Protein AF-A0A2E4HMW6-F1 (afdb_monomer)

Secondary structure (DSSP, 8-state):
-HHHHHHHHHHHHHHHHHHHHHHHHHHHHS--TTEEEEEEETTEEESSEEEEETTPEEEEEE-SSS-B--EESSGGGGGG--S-S-B-TT-EEEE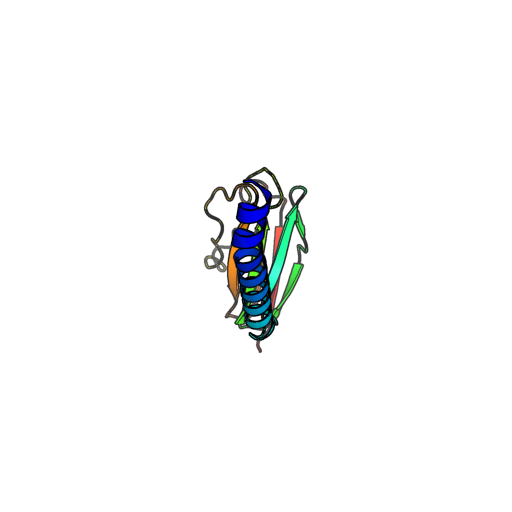E--S-EEEEEE-SSSTT-EEEEEEE--

Solvent-accessible surface area (backbone atoms only — not comparable to full-atom values): 6700 Å² total; per-residue (Å²): 116,66,71,62,51,52,59,61,48,49,57,54,52,52,51,50,52,52,50,50,50,50,49,50,51,54,57,69,70,45,84,66,84,48,60,46,74,27,40,31,47,90,84,34,49,44,65,31,63,52,80,47,44,44,63,31,28,42,34,40,38,28,71,32,77,62,54,49,40,49,32,45,76,49,78,94,42,68,86,42,75,57,42,63,92,63,34,39,56,75,37,69,42,67,49,69,43,74,61,61,46,79,47,49,28,24,15,86,88,46,73,84,26,51,34,39,40,39,28,38,73,116

pLDDT: mean 77.73, std 16.5, range [49.03, 97.12]

Radius of gyration: 19.95 Å; Cα contacts (8 Å, |Δi|>4): 221; chains: 1; bounding box: 28×66×29 Å

Sequence (122 aa):
MIKKIFAKYKKYIIFSSILIIFIILLITGLSVNNTKIIIINNYNFEPNEIEITEGVRVVWVNLDIEPHNANPENDNQEKISLIPRNAGPLQTFSYKFTEKGEYRYYCTIHPYMKGKITVYSK

Foldseek 3Di:
DVVVVCVVCVVVVVVVVVVVVVVVVVVVPPPPVQEAEWECDPNETVVQEDEEEAFHKYKYFYQDQWFWFWQFPDPVQRVRRWDPLGQGHGDMTMDHHHDADKTKTATPVRRVHIHIYGYHYD

Structure (mmCIF, N/CA/C/O backbone):
data_AF-A0A2E4HMW6-F1
#
_entry.id   AF-A0A2E4HMW6-F1
#
loop_
_atom_site.group_PDB
_atom_site.id
_atom_site.type_symbol
_atom_site.label_atom_id
_atom_site.label_alt_id
_atom_site.label_comp_id
_atom_site.label_asym_id
_atom_site.label_entity_id
_atom_site.label_seq_id
_atom_site.pdbx_PDB_ins_code
_atom_site.Cartn_x
_atom_site.Cartn_y
_atom_site.Cartn_z
_atom_site.occupancy
_atom_site.B_iso_or_equiv
_atom_site.auth_seq_id
_atom_site.auth_comp_id
_atom_site.auth_asym_id
_atom_site.auth_atom_id
_atom_site.pdbx_PDB_model_num
ATOM 1 N N . MET A 1 1 ? 11.871 -54.002 -10.157 1.00 61.19 1 MET A N 1
ATOM 2 C CA . MET A 1 1 ? 12.388 -53.080 -9.116 1.00 61.19 1 MET A CA 1
ATOM 3 C C . MET A 1 1 ? 11.533 -51.813 -8.965 1.00 61.19 1 MET A C 1
ATOM 5 O O . MET A 1 1 ? 11.107 -51.505 -7.861 1.00 61.19 1 MET A O 1
ATOM 9 N N . ILE A 1 2 ? 11.181 -51.146 -10.069 1.00 57.03 2 ILE A N 1
ATOM 10 C CA . ILE A 1 2 ? 10.460 -49.857 -10.114 1.00 57.03 2 ILE A CA 1
ATOM 11 C C . ILE A 1 2 ? 9.064 -49.877 -9.447 1.00 57.03 2 ILE A C 1
ATOM 13 O O . ILE A 1 2 ? 8.753 -49.006 -8.643 1.00 57.03 2 ILE A O 1
ATOM 17 N N . LYS A 1 3 ? 8.233 -50.906 -9.668 1.00 58.81 3 LYS A N 1
ATOM 18 C CA . LYS A 1 3 ? 6.870 -50.974 -9.085 1.00 58.81 3 LYS A CA 1
ATOM 19 C C . LYS A 1 3 ? 6.837 -50.996 -7.541 1.00 58.81 3 LYS A C 1
ATOM 21 O O . LYS A 1 3 ? 5.911 -50.454 -6.946 1.00 58.81 3 LYS A O 1
ATOM 26 N N . LYS A 1 4 ? 7.856 -51.573 -6.885 1.00 55.12 4 LYS A N 1
ATOM 27 C CA . LYS A 1 4 ? 7.967 -51.610 -5.409 1.00 55.12 4 LYS A CA 1
ATOM 28 C C . LYS A 1 4 ? 8.357 -50.247 -4.824 1.00 55.12 4 LYS A C 1
ATOM 30 O O . LYS A 1 4 ? 7.887 -49.884 -3.751 1.00 55.12 4 LYS A O 1
ATOM 35 N N . ILE A 1 5 ? 9.165 -49.485 -5.561 1.00 57.50 5 ILE A N 1
ATOM 36 C CA . ILE A 1 5 ? 9.532 -48.100 -5.245 1.00 57.50 5 ILE A CA 1
ATOM 37 C C . ILE A 1 5 ? 8.269 -47.229 -5.312 1.00 57.50 5 ILE A C 1
ATOM 39 O O . ILE A 1 5 ? 7.905 -46.617 -4.314 1.00 57.50 5 ILE A O 1
ATOM 43 N N . PHE A 1 6 ? 7.510 -47.282 -6.412 1.00 56.06 6 PHE A N 1
ATOM 44 C CA . PHE A 1 6 ? 6.252 -46.531 -6.543 1.00 56.06 6 PHE A CA 1
ATOM 45 C C . PHE A 1 6 ? 5.236 -46.833 -5.430 1.00 56.06 6 PHE A C 1
ATOM 47 O O . PHE A 1 6 ? 4.638 -45.909 -4.885 1.00 56.06 6 PHE A O 1
ATOM 54 N N . ALA A 1 7 ? 5.071 -48.099 -5.035 1.00 61.84 7 ALA A N 1
ATOM 55 C CA . ALA A 1 7 ? 4.177 -48.467 -3.934 1.00 61.84 7 ALA A CA 1
ATOM 56 C C . ALA A 1 7 ? 4.635 -47.901 -2.576 1.00 61.84 7 ALA A C 1
ATOM 58 O O . ALA A 1 7 ? 3.802 -47.448 -1.789 1.00 61.84 7 ALA A O 1
ATOM 59 N N . LYS A 1 8 ? 5.953 -47.868 -2.326 1.00 60.00 8 LYS A N 1
ATOM 60 C CA . LYS A 1 8 ? 6.540 -47.268 -1.122 1.00 60.00 8 LYS A CA 1
ATOM 61 C C . LYS A 1 8 ? 6.256 -45.766 -1.072 1.00 60.00 8 LYS A C 1
ATOM 63 O O . LYS A 1 8 ? 5.777 -45.294 -0.049 1.00 60.00 8 LYS A O 1
ATOM 68 N N . TYR A 1 9 ? 6.464 -45.041 -2.176 1.00 52.88 9 TYR A N 1
ATOM 69 C CA . TYR A 1 9 ? 6.282 -43.583 -2.236 1.00 52.88 9 TYR A CA 1
ATOM 70 C C . TYR A 1 9 ? 4.820 -43.130 -2.364 1.00 52.88 9 TYR A C 1
ATOM 72 O O . TYR A 1 9 ? 4.488 -42.051 -1.885 1.00 52.88 9 TYR A O 1
ATOM 80 N N . LYS A 1 10 ? 3.912 -43.966 -2.888 1.00 51.28 10 LYS A N 1
ATOM 81 C CA . LYS A 1 10 ? 2.468 -43.666 -2.970 1.00 51.28 10 LYS A CA 1
ATOM 82 C C . LYS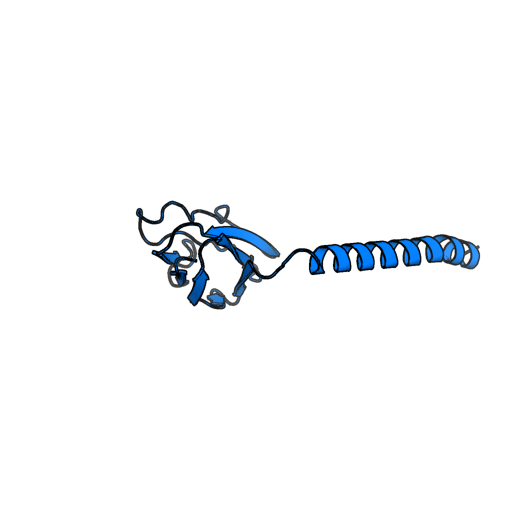 A 1 10 ? 1.847 -43.378 -1.598 1.00 51.28 10 LYS A C 1
ATOM 84 O O . LYS A 1 10 ? 1.022 -42.478 -1.489 1.00 51.28 10 LYS A O 1
ATOM 89 N N . LYS A 1 11 ? 2.278 -44.082 -0.541 1.00 49.03 11 LYS A N 1
ATOM 90 C CA . LYS A 1 11 ? 1.823 -43.823 0.837 1.00 49.03 11 LYS A CA 1
ATOM 91 C C . LYS A 1 11 ? 2.290 -42.455 1.345 1.00 49.03 11 LYS A C 1
ATOM 93 O O . LYS A 1 11 ? 1.505 -41.773 1.987 1.00 49.03 11 LYS A O 1
ATOM 98 N N . TYR A 1 12 ? 3.518 -42.042 1.019 1.00 50.06 12 TYR A N 1
ATOM 99 C CA . TYR A 1 12 ? 4.052 -40.726 1.391 1.00 50.06 12 TYR A CA 1
ATOM 100 C C . TYR A 1 12 ? 3.427 -39.589 0.576 1.00 50.06 12 TYR A C 1
ATOM 102 O O . TYR A 1 12 ? 3.208 -38.523 1.133 1.00 50.06 12 TYR A O 1
ATOM 110 N N . ILE A 1 13 ? 3.078 -39.829 -0.693 1.00 57.97 13 ILE A N 1
ATOM 111 C CA . ILE A 1 13 ? 2.337 -38.871 -1.529 1.00 57.97 13 ILE A CA 1
ATOM 112 C C . ILE A 1 13 ? 0.920 -38.673 -0.979 1.00 57.97 13 ILE A C 1
ATOM 114 O O . ILE A 1 13 ? 0.477 -37.546 -0.826 1.00 57.97 13 ILE A O 1
ATOM 118 N N . ILE A 1 14 ? 0.218 -39.747 -0.603 1.00 59.78 14 ILE A N 1
ATOM 119 C CA . ILE A 1 14 ? -1.122 -39.630 -0.004 1.00 59.78 14 ILE A CA 1
ATOM 120 C C . ILE A 1 14 ? -1.051 -38.944 1.373 1.00 59.78 14 ILE A C 1
ATOM 122 O O . ILE A 1 14 ? -1.874 -38.081 1.664 1.00 59.78 14 ILE A O 1
ATOM 126 N N . PHE A 1 15 ? -0.050 -39.267 2.204 1.00 57.44 15 PHE A N 1
ATOM 127 C CA . PHE A 1 15 ? 0.156 -38.599 3.496 1.00 57.44 15 PHE A CA 1
ATOM 128 C C . PHE A 1 15 ? 0.508 -37.115 3.338 1.00 57.44 15 PHE A C 1
ATOM 130 O O . PHE A 1 15 ? -0.006 -36.294 4.094 1.00 57.44 15 PHE A O 1
ATOM 137 N N . SER A 1 16 ? 1.339 -36.754 2.351 1.00 60.41 16 SER A N 1
ATOM 138 C CA . SER A 1 16 ? 1.664 -35.352 2.076 1.00 60.41 16 SER A CA 1
ATOM 139 C C . SER A 1 16 ? 0.458 -34.600 1.524 1.00 60.41 16 SER A C 1
ATOM 141 O O . SER A 1 16 ? 0.211 -33.484 1.959 1.00 60.41 16 SER A O 1
ATOM 143 N N . SER A 1 17 ? -0.357 -35.211 0.658 1.00 61.53 17 SER A N 1
ATOM 144 C CA . SER A 1 17 ? -1.600 -34.606 0.166 1.00 61.53 17 SER A CA 1
ATOM 145 C C . SER A 1 17 ? -2.628 -34.389 1.280 1.00 61.53 17 SER A C 1
ATOM 147 O O . SER A 1 17 ? -3.238 -33.327 1.324 1.00 61.53 17 SER A O 1
ATOM 149 N N . ILE A 1 18 ? -2.793 -35.332 2.215 1.00 66.94 18 ILE A N 1
ATOM 150 C CA . ILE A 1 18 ? -3.695 -35.168 3.370 1.00 66.94 18 ILE A CA 1
ATOM 151 C C . ILE A 1 18 ? -3.170 -34.088 4.322 1.00 66.94 18 ILE A C 1
ATOM 153 O O . ILE A 1 18 ? -3.953 -33.271 4.793 1.00 66.94 18 ILE A O 1
ATOM 157 N N . LEU A 1 19 ? -1.857 -34.034 4.563 1.00 62.38 19 LEU A N 1
ATOM 158 C CA . LEU A 1 19 ? -1.238 -32.989 5.380 1.00 62.38 19 LEU A CA 1
ATOM 159 C C . LEU A 1 19 ? -1.376 -31.605 4.728 1.00 62.38 19 LEU A C 1
ATOM 161 O O . LEU A 1 19 ? -1.697 -30.644 5.415 1.00 62.38 19 LEU A O 1
ATOM 165 N N . ILE A 1 20 ? -1.214 -31.506 3.407 1.00 65.38 20 ILE A N 1
ATOM 166 C CA . ILE A 1 20 ? -1.429 -30.272 2.639 1.00 65.38 20 ILE A CA 1
ATOM 167 C C . ILE A 1 20 ? -2.903 -29.853 2.693 1.00 65.38 20 ILE A C 1
ATOM 169 O O . ILE A 1 20 ? -3.184 -28.690 2.953 1.00 65.38 20 ILE A O 1
ATOM 173 N N . ILE A 1 21 ? -3.851 -30.782 2.531 1.00 65.69 21 ILE A N 1
ATOM 174 C CA . ILE A 1 21 ? -5.293 -30.501 2.643 1.00 65.69 21 ILE A CA 1
ATOM 175 C C . ILE A 1 21 ? -5.666 -30.075 4.071 1.00 65.6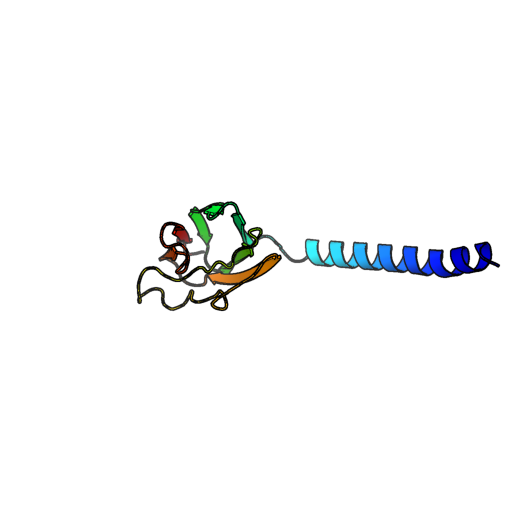9 21 ILE A C 1
ATOM 177 O O . ILE A 1 21 ? -6.450 -29.148 4.242 1.00 65.69 21 ILE A O 1
ATOM 181 N N . PHE A 1 22 ? -5.077 -30.691 5.099 1.00 65.62 22 PHE A N 1
ATOM 182 C CA . PHE A 1 22 ? -5.299 -30.329 6.501 1.00 65.62 22 PHE A CA 1
ATOM 183 C C . PHE A 1 22 ? -4.694 -28.959 6.845 1.00 65.62 22 PHE A C 1
ATOM 185 O O . PHE A 1 22 ? -5.312 -28.180 7.565 1.00 65.62 22 PHE A O 1
ATOM 192 N N . ILE A 1 23 ? -3.530 -28.627 6.277 1.00 65.38 23 ILE A N 1
ATOM 193 C CA . ILE A 1 23 ? -2.916 -27.295 6.363 1.00 65.38 23 ILE A CA 1
ATOM 194 C C . ILE A 1 23 ? -3.781 -26.257 5.635 1.00 65.38 23 ILE A C 1
ATOM 196 O O . ILE A 1 23 ? -4.018 -25.189 6.187 1.00 65.38 23 ILE A O 1
ATOM 200 N N . ILE A 1 24 ? -4.326 -26.572 4.455 1.00 63.75 24 ILE A N 1
ATOM 201 C CA . ILE A 1 24 ? -5.269 -25.700 3.734 1.00 63.75 24 ILE A CA 1
ATOM 202 C C . ILE A 1 24 ? -6.547 -25.488 4.562 1.00 63.75 24 ILE A C 1
ATOM 204 O O . ILE A 1 24 ? -6.970 -24.350 4.725 1.00 63.75 24 ILE A O 1
ATOM 208 N N . LEU A 1 25 ? -7.113 -26.543 5.160 1.00 59.84 25 LEU A N 1
ATOM 209 C CA . LEU A 1 25 ? -8.294 -26.459 6.030 1.00 59.84 25 LEU A CA 1
ATOM 210 C C . LEU A 1 25 ? -8.034 -25.630 7.302 1.00 59.84 25 LEU A C 1
ATOM 212 O O . LEU A 1 25 ? -8.873 -24.812 7.681 1.00 59.84 25 LEU A O 1
ATOM 216 N N . LEU A 1 26 ? -6.853 -25.771 7.918 1.00 59.72 26 LEU A N 1
ATOM 217 C CA . LEU A 1 26 ? -6.393 -24.932 9.034 1.00 59.72 26 LEU A CA 1
ATOM 218 C C . LEU A 1 26 ? -6.230 -23.460 8.627 1.00 59.72 26 LEU A C 1
ATOM 220 O O . LEU A 1 26 ? -6.620 -22.572 9.383 1.00 59.72 26 LEU A O 1
ATOM 224 N N . ILE A 1 27 ? -5.706 -23.196 7.427 1.00 59.88 27 ILE A N 1
ATOM 225 C CA . ILE A 1 27 ? -5.566 -21.839 6.878 1.00 59.88 27 ILE A CA 1
ATOM 226 C C . ILE A 1 27 ? -6.941 -21.225 6.576 1.00 59.88 27 ILE A C 1
ATOM 228 O O . ILE A 1 27 ? -7.133 -20.039 6.822 1.00 59.88 27 ILE A O 1
ATOM 232 N N . THR A 1 28 ? -7.917 -22.011 6.109 1.00 55.81 28 THR A N 1
ATOM 233 C CA . THR A 1 28 ? -9.284 -21.524 5.838 1.00 55.81 28 THR A CA 1
ATOM 234 C C . THR A 1 28 ? -10.139 -21.320 7.096 1.00 55.81 28 THR A C 1
ATOM 236 O O . THR A 1 28 ? -11.113 -20.574 7.043 1.00 55.81 28 THR A O 1
ATOM 239 N N . GLY A 1 29 ? -9.800 -21.971 8.218 1.00 51.88 29 GLY A N 1
ATOM 240 C CA . GLY A 1 29 ? -10.542 -21.894 9.488 1.00 51.88 29 GLY A CA 1
ATOM 241 C C . GLY A 1 29 ? -10.118 -20.751 10.421 1.00 51.88 29 GLY A C 1
ATOM 242 O O . GLY A 1 29 ? -10.878 -20.355 11.304 1.00 51.88 29 GLY A O 1
ATOM 243 N N . LEU A 1 30 ? -8.928 -20.180 10.222 1.00 50.28 30 LEU A N 1
ATOM 244 C CA . LEU A 1 30 ? -8.564 -18.881 10.787 1.00 50.28 30 LEU A CA 1
ATOM 245 C C . LEU A 1 30 ? -9.252 -17.823 9.930 1.00 50.28 30 LEU A C 1
ATOM 247 O O . LEU A 1 30 ? -9.075 -17.836 8.723 1.00 50.28 30 LEU A O 1
ATOM 251 N N . SER A 1 31 ? -10.035 -16.920 10.519 1.00 51.22 31 SER A N 1
ATOM 252 C CA . SER A 1 31 ? -10.699 -15.833 9.787 1.00 51.22 31 SER A CA 1
ATOM 253 C C . SER A 1 31 ? -9.723 -15.105 8.842 1.00 51.22 31 SER A C 1
ATOM 255 O O . SER A 1 31 ? -8.975 -14.217 9.253 1.00 51.22 31 SER A O 1
ATOM 257 N N . VAL A 1 32 ? -9.750 -15.472 7.555 1.00 53.78 32 VAL A N 1
ATOM 258 C CA . VAL A 1 32 ? -9.021 -14.817 6.453 1.00 53.78 32 VAL A CA 1
ATOM 259 C C . VAL A 1 32 ? -9.686 -13.473 6.099 1.00 53.78 32 VAL A C 1
ATOM 261 O O . VAL A 1 32 ? -9.222 -12.738 5.236 1.00 53.78 32 VAL A O 1
ATOM 264 N N . ASN A 1 33 ? -10.739 -13.071 6.821 1.00 59.00 33 ASN A N 1
ATOM 265 C CA . ASN A 1 33 ? -11.567 -11.906 6.500 1.00 59.00 33 ASN A CA 1
ATOM 266 C C . ASN A 1 33 ? -10.915 -10.543 6.775 1.00 59.00 33 ASN A C 1
ATOM 268 O O . ASN A 1 33 ? -11.560 -9.519 6.580 1.00 59.00 33 ASN A O 1
ATOM 272 N N . ASN A 1 34 ? -9.659 -10.496 7.221 1.00 80.50 34 ASN A N 1
ATOM 273 C CA . ASN A 1 34 ? -9.006 -9.241 7.592 1.00 80.50 34 ASN A CA 1
ATOM 274 C C . ASN A 1 34 ? -7.757 -8.934 6.755 1.00 80.50 34 ASN A C 1
ATOM 276 O O . ASN A 1 34 ? -6.871 -8.216 7.220 1.00 80.50 34 ASN A O 1
ATOM 280 N N . THR A 1 35 ? -7.665 -9.508 5.550 1.00 88.94 35 THR A N 1
ATOM 281 C CA . THR A 1 35 ? -6.600 -9.213 4.585 1.00 88.94 35 THR A CA 1
ATOM 282 C C . THR A 1 35 ? -7.176 -8.692 3.268 1.00 88.94 35 THR A C 1
ATOM 284 O O . THR A 1 35 ? -8.129 -9.259 2.738 1.00 88.94 35 THR A O 1
ATOM 287 N N . LYS A 1 36 ? -6.589 -7.625 2.727 1.00 92.00 36 LYS A N 1
ATOM 288 C CA . LYS A 1 36 ? -6.820 -7.133 1.363 1.00 92.00 36 LYS A CA 1
ATOM 289 C C . LYS A 1 36 ? -5.562 -7.331 0.534 1.00 92.00 36 LYS A C 1
ATOM 291 O O . LYS A 1 36 ? -4.464 -7.211 1.066 1.00 92.00 36 LYS A O 1
ATOM 296 N N . ILE A 1 37 ? -5.731 -7.637 -0.747 1.00 91.31 37 ILE A N 1
ATOM 297 C CA . ILE A 1 37 ? -4.624 -7.859 -1.676 1.00 91.31 37 ILE A CA 1
ATOM 298 C C . ILE A 1 37 ? -4.620 -6.739 -2.714 1.00 91.31 37 ILE A C 1
ATOM 300 O O . ILE A 1 37 ? -5.677 -6.396 -3.239 1.00 91.31 37 ILE A O 1
ATOM 304 N N . ILE A 1 38 ? -3.436 -6.203 -2.993 1.00 93.19 38 ILE A N 1
ATOM 305 C CA . ILE A 1 38 ? -3.150 -5.284 -4.093 1.00 93.19 38 ILE A CA 1
ATOM 306 C C . ILE A 1 38 ? -2.105 -5.958 -4.981 1.00 93.19 38 ILE A C 1
ATOM 308 O O . ILE A 1 38 ? -1.013 -6.306 -4.538 1.00 93.19 38 ILE A O 1
ATOM 312 N N . ILE A 1 39 ? -2.442 -6.185 -6.238 1.00 92.81 39 ILE A N 1
ATOM 313 C CA . ILE A 1 39 ? -1.518 -6.735 -7.222 1.00 92.81 39 ILE A CA 1
ATOM 314 C C . ILE A 1 39 ? -0.719 -5.584 -7.831 1.00 92.81 39 ILE A C 1
ATOM 316 O O . ILE A 1 39 ? -1.270 -4.520 -8.094 1.00 92.81 39 ILE A O 1
ATOM 320 N N . ILE A 1 40 ? 0.581 -5.780 -8.023 1.00 91.75 40 ILE A N 1
ATOM 321 C CA . ILE A 1 40 ? 1.407 -4.915 -8.862 1.00 91.75 40 ILE A CA 1
ATOM 322 C C . ILE A 1 40 ? 1.630 -5.663 -10.167 1.00 91.7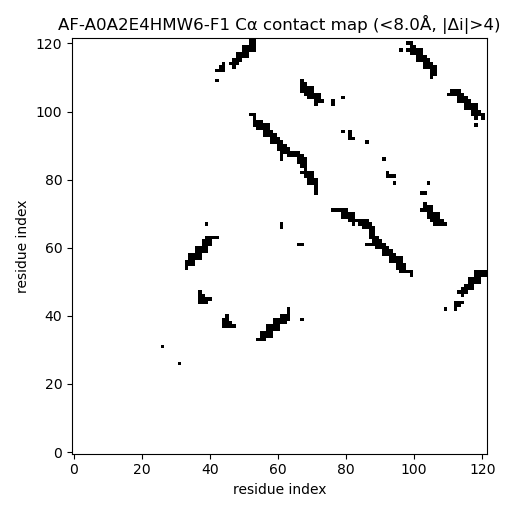5 40 ILE A C 1
ATOM 324 O O . ILE A 1 40 ? 2.215 -6.747 -10.154 1.00 91.75 40 ILE A O 1
ATOM 328 N N . ASN A 1 41 ? 1.078 -5.129 -11.247 1.00 90.69 41 ASN A N 1
ATOM 329 C CA . ASN A 1 41 ? 1.146 -5.715 -12.577 1.00 90.69 41 ASN A CA 1
ATOM 330 C C . ASN A 1 41 ? 1.023 -4.601 -13.619 1.00 90.69 41 ASN A C 1
ATOM 332 O O . ASN A 1 41 ? 0.275 -3.643 -13.405 1.00 90.69 41 ASN A O 1
ATOM 336 N N . ASN A 1 42 ? 1.721 -4.734 -14.745 1.00 94.00 42 ASN A N 1
ATOM 337 C CA . ASN A 1 42 ? 1.752 -3.735 -15.814 1.00 94.00 42 ASN A CA 1
ATOM 338 C C . ASN A 1 42 ? 2.081 -2.320 -15.302 1.00 94.00 42 ASN A C 1
ATOM 340 O O . ASN A 1 42 ? 1.466 -1.344 -15.741 1.00 94.00 42 ASN A O 1
ATOM 344 N N . TYR A 1 43 ? 3.037 -2.202 -14.375 1.00 94.12 43 TYR A N 1
ATOM 345 C CA . TYR A 1 43 ? 3.429 -0.930 -13.767 1.00 94.12 43 TYR A CA 1
ATOM 346 C C . TYR A 1 43 ? 2.237 -0.189 -13.138 1.00 94.12 43 TYR A C 1
ATOM 348 O O . TYR A 1 43 ? 2.106 1.029 -13.271 1.00 94.12 43 TYR A O 1
ATOM 356 N N . ASN A 1 44 ? 1.337 -0.914 -12.464 1.00 95.25 44 ASN A N 1
ATOM 357 C CA . ASN A 1 44 ? 0.174 -0.340 -11.790 1.00 95.25 44 ASN A CA 1
ATOM 358 C C . ASN A 1 44 ? -0.165 -1.066 -10.476 1.00 95.25 44 ASN A C 1
ATOM 360 O O . ASN A 1 44 ? 0.164 -2.235 -10.306 1.00 95.25 44 ASN A O 1
ATOM 364 N N . PHE A 1 45 ? -0.837 -0.374 -9.548 1.00 95.38 45 PHE A N 1
ATOM 365 C CA . PHE A 1 45 ? -1.458 -0.992 -8.371 1.00 95.38 45 PHE A CA 1
ATOM 366 C C . PHE A 1 45 ? -2.899 -1.402 -8.701 1.00 95.38 45 PHE A C 1
ATOM 368 O O . PHE A 1 45 ? -3.680 -0.581 -9.179 1.00 95.38 45 PHE A O 1
ATOM 375 N N . GLU A 1 46 ? -3.276 -2.646 -8.416 1.00 95.75 46 GLU A N 1
ATOM 376 C CA . GLU A 1 46 ? -4.573 -3.217 -8.789 1.00 95.75 46 GLU A CA 1
ATOM 377 C C . GLU A 1 46 ? -5.238 -3.957 -7.610 1.00 95.75 46 GLU A C 1
ATOM 379 O O . GLU A 1 46 ? -4.795 -5.043 -7.227 1.00 95.75 46 GLU A O 1
ATOM 384 N N . PRO A 1 47 ? -6.323 -3.415 -7.027 1.00 97.06 47 PRO A N 1
ATOM 385 C CA . PRO A 1 47 ? -6.854 -2.067 -7.253 1.00 97.06 47 PRO A CA 1
ATOM 386 C C . PRO A 1 47 ? -5.895 -0.977 -6.747 1.00 97.06 47 PRO A C 1
ATOM 388 O O . PRO A 1 47 ? -5.146 -1.181 -5.791 1.00 97.06 47 PRO A O 1
ATOM 391 N N . ASN A 1 48 ? -5.952 0.203 -7.364 1.00 95.06 48 ASN A N 1
ATOM 392 C CA . ASN A 1 48 ? -5.190 1.367 -6.910 1.00 95.06 48 ASN A CA 1
ATOM 393 C C . ASN A 1 48 ? -5.867 2.078 -5.731 1.00 95.06 48 ASN A C 1
ATOM 395 O O . ASN A 1 48 ? -5.196 2.784 -4.986 1.00 95.06 48 ASN A O 1
ATOM 399 N N . GLU A 1 49 ? -7.167 1.873 -5.517 1.00 97.12 49 GLU A N 1
ATOM 400 C CA . GLU A 1 49 ? -7.891 2.411 -4.369 1.00 97.12 49 GLU A CA 1
ATOM 401 C C . GLU A 1 49 ? -8.670 1.320 -3.635 1.00 97.12 49 GLU A C 1
ATOM 403 O O . GLU A 1 49 ? -9.369 0.518 -4.257 1.00 97.12 49 GLU A O 1
ATOM 408 N N . ILE A 1 50 ? -8.569 1.297 -2.303 1.00 95.94 50 ILE A N 1
ATOM 409 C CA . ILE A 1 50 ? -9.378 0.418 -1.451 1.00 95.94 50 ILE A CA 1
ATOM 410 C C . ILE A 1 50 ? -9.876 1.134 -0.200 1.00 95.94 50 ILE A C 1
ATOM 412 O O . ILE A 1 50 ? -9.235 2.037 0.338 1.00 95.94 50 ILE A O 1
ATOM 416 N N . GLU A 1 51 ? -10.998 0.639 0.308 1.00 96.75 51 GLU A N 1
ATOM 417 C CA . GLU A 1 51 ? -11.583 1.022 1.586 1.00 96.75 51 GLU A CA 1
ATOM 418 C C . GLU A 1 51 ? -11.519 -0.158 2.561 1.00 96.75 51 GLU A C 1
ATOM 420 O O . GLU A 1 51 ? -11.836 -1.303 2.211 1.00 96.75 51 GLU A O 1
ATOM 425 N N . ILE A 1 52 ? -11.074 0.110 3.788 1.00 94.50 52 ILE A N 1
ATOM 426 C CA . ILE A 1 52 ? -10.896 -0.887 4.849 1.00 94.50 52 ILE A CA 1
ATOM 427 C C . ILE A 1 52 ? -11.302 -0.312 6.209 1.00 94.50 52 ILE A C 1
ATOM 429 O O . ILE A 1 52 ? -11.412 0.898 6.376 1.00 94.50 52 ILE A O 1
ATOM 433 N N . THR A 1 53 ? -11.494 -1.172 7.206 1.00 95.00 53 THR A N 1
ATOM 434 C CA . THR A 1 53 ? -11.627 -0.759 8.612 1.00 95.00 53 THR A CA 1
ATOM 435 C C . THR A 1 53 ? -10.315 -0.955 9.367 1.00 95.00 53 THR A C 1
ATOM 437 O O . THR A 1 53 ? -9.467 -1.761 8.969 1.00 95.00 53 THR A O 1
ATOM 440 N N . GLU A 1 54 ? -10.165 -0.282 10.505 1.00 92.75 54 GLU A N 1
ATOM 441 C CA . GLU A 1 54 ? -9.045 -0.487 11.425 1.00 92.75 54 GLU A CA 1
ATOM 442 C C . GLU A 1 54 ? -8.821 -1.977 11.747 1.00 92.75 54 GLU A C 1
ATOM 444 O O . GLU A 1 54 ? -9.735 -2.767 12.010 1.00 92.75 54 GLU A O 1
ATOM 449 N N . GLY A 1 55 ? -7.549 -2.365 11.734 1.00 91.12 55 GLY A N 1
ATOM 450 C CA . GLY A 1 55 ? -7.069 -3.714 11.982 1.00 91.12 55 GLY A CA 1
ATOM 451 C C . GLY A 1 55 ? -6.844 -4.552 10.724 1.00 91.12 55 GLY A C 1
ATOM 452 O O . GLY A 1 55 ? -6.242 -5.620 10.864 1.00 91.12 55 GLY A O 1
ATOM 453 N N . VAL A 1 56 ? -7.288 -4.116 9.540 1.00 91.88 56 VAL A N 1
ATOM 454 C CA . VAL A 1 56 ? -7.084 -4.836 8.270 1.00 91.88 56 VAL A CA 1
ATOM 455 C C . VAL A 1 56 ? -5.605 -4.834 7.869 1.00 91.88 56 VAL A C 1
ATOM 457 O O . VAL A 1 56 ? -4.900 -3.827 7.971 1.00 91.88 56 VAL A O 1
ATOM 460 N N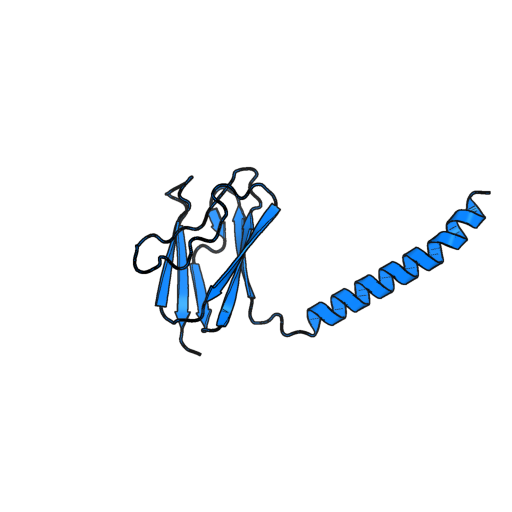 . ARG A 1 57 ? -5.124 -5.987 7.398 1.00 91.00 57 ARG A N 1
ATOM 461 C CA . ARG A 1 57 ? -3.820 -6.133 6.751 1.00 91.00 57 ARG A CA 1
ATOM 462 C C . ARG A 1 57 ? -3.970 -5.942 5.246 1.00 91.00 57 ARG A C 1
ATOM 464 O O . ARG A 1 57 ? -4.795 -6.602 4.631 1.00 91.00 57 ARG A O 1
ATOM 471 N N . VAL A 1 58 ? -3.156 -5.100 4.633 1.00 91.62 58 VAL A N 1
ATOM 472 C CA . VAL A 1 58 ? -3.032 -5.036 3.173 1.00 91.62 58 VAL A CA 1
ATOM 473 C C . VAL A 1 58 ? -1.753 -5.755 2.788 1.00 91.62 58 VAL A C 1
ATOM 475 O O . VAL A 1 58 ? -0.717 -5.558 3.42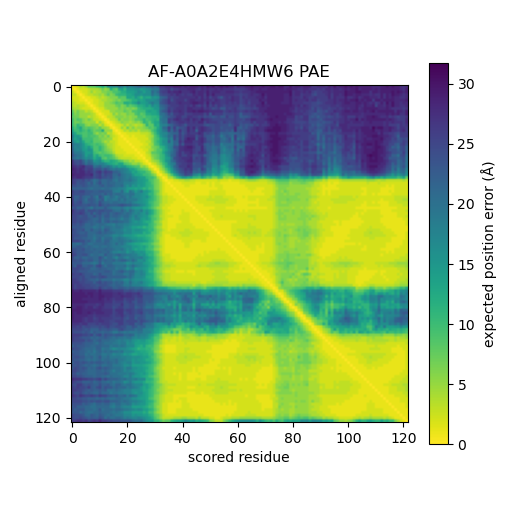1 1.00 91.62 58 VAL A O 1
ATOM 478 N N . VAL A 1 59 ? -1.849 -6.633 1.800 1.00 89.69 59 VAL A N 1
ATOM 479 C CA . VAL A 1 59 ? -0.744 -7.369 1.200 1.00 89.69 59 VAL A CA 1
ATOM 480 C C . VAL A 1 59 ? -0.627 -6.898 -0.230 1.00 89.69 59 VAL A C 1
ATOM 482 O O . VAL A 1 59 ? -1.606 -6.886 -0.966 1.00 89.69 59 VAL A O 1
ATOM 485 N N . TRP A 1 60 ? 0.576 -6.556 -0.634 1.00 90.62 60 TRP A N 1
ATOM 486 C CA . TRP A 1 60 ? 0.876 -6.249 -2.013 1.00 90.62 60 TRP A CA 1
ATOM 487 C C . TRP A 1 60 ? 1.724 -7.373 -2.597 1.00 90.62 60 TRP A C 1
ATOM 489 O O . TRP A 1 60 ? 2.599 -7.915 -1.913 1.00 90.62 60 TRP A O 1
ATOM 499 N N . VAL A 1 61 ? 1.465 -7.717 -3.852 1.00 88.00 61 VAL A N 1
ATOM 500 C CA . VAL A 1 61 ? 2.122 -8.822 -4.557 1.00 88.00 61 VAL A CA 1
ATOM 501 C C . VAL A 1 61 ? 2.704 -8.287 -5.853 1.00 88.00 61 VAL A C 1
ATOM 503 O O . VAL A 1 61 ? 1.944 -7.834 -6.704 1.00 88.00 61 VAL A O 1
ATOM 506 N N . ASN A 1 62 ? 4.028 -8.346 -6.007 1.00 86.25 62 ASN A N 1
ATOM 507 C CA . ASN A 1 62 ? 4.669 -7.944 -7.252 1.00 86.25 62 ASN A CA 1
ATOM 508 C C . ASN A 1 62 ? 4.668 -9.082 -8.276 1.00 86.25 62 ASN A C 1
ATOM 510 O O . ASN A 1 62 ? 5.335 -10.099 -8.071 1.00 86.25 62 ASN A O 1
ATOM 514 N N . LEU A 1 63 ? 3.902 -8.916 -9.353 1.00 87.75 63 LEU A N 1
ATOM 515 C CA . LEU A 1 63 ? 3.883 -9.823 -10.500 1.00 87.75 63 LEU A CA 1
ATOM 516 C C . LEU A 1 63 ? 4.710 -9.297 -11.680 1.00 87.75 63 LEU A C 1
ATOM 518 O O . LEU A 1 63 ? 5.000 -10.078 -12.585 1.00 87.75 63 LEU A O 1
ATOM 522 N N . ASP A 1 64 ? 5.130 -8.030 -11.643 1.00 85.31 64 ASP A N 1
ATOM 523 C CA . ASP A 1 64 ? 6.075 -7.475 -12.607 1.00 85.31 64 ASP A CA 1
ATOM 524 C C . ASP A 1 64 ? 7.486 -8.043 -12.366 1.00 85.31 64 ASP A C 1
ATOM 526 O O . ASP A 1 64 ? 7.843 -8.492 -11.268 1.00 85.31 64 ASP A O 1
ATOM 530 N N . ILE A 1 65 ? 8.303 -8.058 -13.422 1.00 86.44 65 ILE A N 1
ATOM 531 C CA . ILE A 1 65 ? 9.714 -8.466 -13.325 1.00 86.44 65 ILE A CA 1
ATOM 532 C C . ILE A 1 65 ? 10.524 -7.353 -12.654 1.00 86.44 65 ILE A C 1
ATOM 534 O O . ILE A 1 65 ? 11.518 -7.599 -11.966 1.00 86.44 65 ILE A O 1
ATOM 538 N N . GLU A 1 66 ? 10.095 -6.119 -12.862 1.00 86.88 66 GLU A N 1
ATOM 539 C CA . GLU A 1 66 ? 10.689 -4.918 -12.334 1.00 86.88 66 GLU A CA 1
ATOM 540 C C . GLU A 1 66 ? 10.452 -4.806 -10.831 1.00 86.88 66 GLU A C 1
ATOM 542 O O . GLU A 1 66 ? 9.403 -5.189 -10.308 1.00 86.88 66 GLU A O 1
ATOM 547 N N . PRO A 1 67 ? 11.426 -4.262 -10.093 1.00 86.69 67 PRO A N 1
ATOM 548 C CA . PRO A 1 67 ? 11.203 -3.937 -8.707 1.00 86.69 67 PRO A CA 1
ATOM 549 C C . PRO A 1 67 ? 10.210 -2.783 -8.575 1.00 86.69 67 PRO A C 1
ATOM 551 O O . PRO A 1 67 ? 10.330 -1.757 -9.243 1.00 86.69 67 PRO A O 1
ATOM 554 N N . HIS A 1 68 ? 9.288 -2.921 -7.629 1.00 87.50 68 HIS A N 1
ATOM 555 C CA . HIS A 1 68 ? 8.379 -1.849 -7.233 1.00 87.50 68 HIS A CA 1
ATOM 556 C C . HIS A 1 68 ? 8.500 -1.554 -5.740 1.00 87.50 68 HIS A C 1
ATOM 558 O O . HIS A 1 68 ? 9.112 -2.320 -4.997 1.00 87.50 68 HIS A O 1
ATOM 564 N N . ASN A 1 69 ? 7.947 -0.416 -5.314 1.00 88.00 69 ASN A N 1
ATOM 565 C CA . ASN A 1 69 ? 7.757 -0.008 -3.920 1.00 88.00 69 ASN A CA 1
ATOM 566 C C . ASN A 1 69 ? 6.409 0.698 -3.714 1.00 88.00 69 ASN A C 1
ATOM 568 O O . ASN A 1 69 ? 5.776 1.125 -4.674 1.00 88.00 69 ASN A O 1
ATOM 572 N N . ALA A 1 70 ? 5.958 0.774 -2.464 1.00 88.56 70 ALA A N 1
ATOM 573 C CA . ALA A 1 70 ? 4.819 1.575 -2.036 1.00 88.56 70 ALA A CA 1
ATOM 574 C C . ALA A 1 70 ? 5.310 2.465 -0.894 1.00 88.56 70 ALA A C 1
ATOM 576 O O . ALA A 1 70 ? 5.536 1.977 0.212 1.00 88.56 70 ALA A O 1
ATOM 577 N N . ASN A 1 71 ? 5.564 3.734 -1.203 1.00 86.88 71 ASN A N 1
ATOM 578 C CA . ASN A 1 71 ? 6.079 4.738 -0.280 1.00 86.88 71 ASN A CA 1
ATOM 579 C C . ASN A 1 71 ? 5.017 5.823 -0.057 1.00 86.88 71 ASN A C 1
ATOM 581 O O . ASN A 1 71 ? 4.355 6.190 -1.027 1.00 86.88 71 ASN A O 1
ATOM 585 N N . PRO A 1 72 ? 4.840 6.359 1.161 1.00 87.50 72 PRO A N 1
ATOM 586 C CA . PRO A 1 72 ? 3.892 7.442 1.408 1.00 87.50 72 PRO A CA 1
ATOM 587 C C . PRO A 1 72 ? 4.206 8.677 0.555 1.00 87.50 72 PRO A C 1
ATOM 589 O O . PRO A 1 72 ? 5.375 8.983 0.321 1.00 87.50 72 PRO A O 1
ATOM 592 N N . GLU A 1 73 ? 3.169 9.392 0.107 1.00 85.81 73 GLU A N 1
ATOM 593 C CA . GLU A 1 73 ? 3.334 10.666 -0.617 1.00 85.81 73 GLU A CA 1
ATOM 594 C C . GLU A 1 73 ? 3.707 11.838 0.309 1.00 85.81 73 GLU A C 1
ATOM 596 O O . GLU A 1 73 ? 4.320 12.792 -0.158 1.00 85.81 73 GLU A O 1
ATOM 601 N N . ASN A 1 74 ? 3.371 11.770 1.605 1.00 75.44 74 ASN A N 1
ATOM 602 C CA . ASN A 1 74 ? 3.605 12.845 2.576 1.00 75.44 74 ASN A CA 1
ATOM 603 C C . ASN A 1 74 ? 4.230 12.315 3.880 1.00 75.44 74 ASN A C 1
ATOM 605 O O . ASN A 1 74 ? 3.849 11.241 4.352 1.00 75.44 74 ASN A O 1
ATOM 609 N N . ASP A 1 75 ? 5.084 13.121 4.521 1.00 62.00 75 ASP A N 1
ATOM 610 C CA . ASP A 1 75 ? 5.802 12.788 5.771 1.00 62.00 75 ASP A CA 1
ATOM 611 C C . ASP A 1 75 ? 4.863 12.432 6.941 1.00 62.00 75 ASP A C 1
ATOM 613 O O . ASP A 1 75 ? 5.151 11.570 7.767 1.00 62.00 75 ASP A O 1
ATOM 617 N N . ASN A 1 76 ? 3.640 12.974 6.958 1.00 54.56 76 ASN A N 1
ATOM 618 C CA . ASN A 1 76 ? 2.624 12.611 7.957 1.00 54.56 76 ASN A CA 1
ATOM 619 C C . ASN A 1 76 ? 2.140 11.142 7.854 1.00 54.56 76 ASN A C 1
ATOM 621 O O . ASN A 1 76 ? 1.339 10.698 8.675 1.00 54.56 76 ASN A O 1
ATOM 625 N N . GLN A 1 77 ? 2.597 10.389 6.845 1.00 58.81 77 GLN A N 1
ATOM 626 C CA . GLN A 1 77 ? 2.283 8.978 6.594 1.00 58.81 77 GLN A CA 1
ATOM 627 C C . GLN A 1 77 ? 3.541 8.088 6.600 1.00 58.81 77 GLN A C 1
ATOM 629 O O . GLN A 1 77 ? 3.498 6.967 6.087 1.00 58.81 77 GLN A O 1
ATOM 634 N N . GLU A 1 78 ? 4.638 8.549 7.223 1.00 54.88 78 GLU A N 1
ATOM 635 C CA . GLU A 1 78 ? 5.946 7.872 7.379 1.00 54.88 78 GLU A CA 1
ATOM 636 C C . GLU A 1 78 ? 5.882 6.378 7.777 1.00 54.88 78 GLU A C 1
ATOM 638 O O . GLU A 1 78 ? 6.844 5.631 7.599 1.00 54.88 78 GLU A O 1
ATOM 643 N N . LYS A 1 79 ? 4.737 5.896 8.271 1.00 53.81 79 LYS A N 1
ATOM 644 C CA . LYS A 1 79 ? 4.516 4.511 8.700 1.00 53.81 79 LYS A CA 1
ATOM 645 C C . LYS A 1 79 ? 4.406 3.477 7.561 1.00 53.81 79 LYS A C 1
ATOM 647 O O . LYS A 1 79 ? 4.437 2.285 7.864 1.00 53.81 79 LYS A O 1
ATOM 652 N N . ILE A 1 80 ? 4.298 3.875 6.284 1.00 59.69 80 ILE A N 1
ATOM 653 C CA . ILE A 1 80 ? 4.162 2.941 5.137 1.00 59.69 80 ILE A CA 1
ATOM 654 C C . ILE A 1 80 ? 5.425 2.902 4.259 1.00 59.69 80 ILE A C 1
ATOM 656 O O . ILE A 1 80 ? 5.346 2.895 3.038 1.00 59.69 80 ILE A O 1
ATOM 660 N N . SER A 1 81 ? 6.626 2.870 4.837 1.00 56.69 81 SER A N 1
ATOM 661 C CA . SER A 1 81 ? 7.831 2.523 4.062 1.00 56.69 81 SER A CA 1
ATOM 662 C C . SER A 1 81 ? 8.075 1.013 4.146 1.00 56.69 81 SER A C 1
ATOM 664 O O . SER A 1 81 ? 8.749 0.535 5.057 1.00 56.69 81 SER A O 1
ATOM 666 N N . LEU A 1 82 ? 7.413 0.230 3.282 1.00 57.69 82 LEU A N 1
ATOM 667 C CA . LEU A 1 82 ? 7.228 -1.215 3.533 1.00 57.69 82 LEU A CA 1
ATOM 668 C C . LEU A 1 82 ? 7.644 -2.153 2.405 1.00 57.69 82 LEU A C 1
ATOM 670 O O . LEU A 1 82 ? 7.579 -3.369 2.583 1.00 57.69 82 LEU A O 1
ATOM 674 N N . ILE A 1 83 ? 8.133 -1.621 1.287 1.00 57.31 83 ILE A N 1
ATOM 675 C CA . ILE A 1 83 ? 8.904 -2.429 0.344 1.00 57.31 83 ILE A CA 1
ATOM 676 C C . ILE A 1 83 ? 10.400 -2.209 0.631 1.00 57.31 83 ILE A C 1
ATOM 678 O O . ILE A 1 83 ? 10.841 -1.055 0.640 1.00 57.31 83 ILE A O 1
ATOM 682 N N . PRO A 1 84 ? 11.216 -3.271 0.823 1.00 57.25 84 PRO A N 1
ATOM 683 C CA . PRO A 1 84 ? 12.663 -3.163 0.632 1.00 57.25 84 PRO A CA 1
ATOM 684 C C . PRO A 1 84 ? 12.902 -2.473 -0.707 1.00 57.25 84 PRO A C 1
ATOM 686 O O . PRO A 1 84 ? 12.277 -2.888 -1.667 1.00 57.25 84 PRO A O 1
ATOM 689 N N . ARG A 1 85 ? 13.765 -1.452 -0.797 1.00 54.16 85 ARG A N 1
ATOM 690 C CA . ARG A 1 85 ? 13.888 -0.543 -1.963 1.00 54.16 85 ARG A CA 1
ATOM 691 C C . ARG A 1 85 ? 13.798 -1.175 -3.367 1.00 54.16 85 ARG A C 1
ATOM 693 O O . ARG A 1 85 ? 13.479 -0.439 -4.286 1.00 54.16 85 ARG A O 1
ATOM 700 N N . ASN A 1 86 ? 14.022 -2.483 -3.522 1.00 54.72 86 ASN A N 1
ATOM 701 C CA . ASN A 1 86 ? 13.786 -3.241 -4.743 1.00 54.72 86 ASN A CA 1
ATOM 702 C C . ASN A 1 86 ? 13.092 -4.599 -4.479 1.00 54.72 86 ASN A C 1
ATOM 704 O O . ASN A 1 86 ? 13.784 -5.618 -4.395 1.00 54.72 86 ASN A O 1
ATOM 708 N N . ALA A 1 87 ? 11.757 -4.654 -4.353 1.00 61.59 87 ALA A N 1
ATOM 709 C CA . ALA A 1 87 ? 11.077 -5.950 -4.305 1.00 61.59 87 ALA A CA 1
ATOM 710 C C . ALA A 1 87 ? 10.961 -6.546 -5.707 1.00 61.59 87 ALA A C 1
ATOM 712 O O . ALA A 1 87 ? 10.103 -6.126 -6.476 1.00 61.59 87 ALA A O 1
ATOM 713 N N .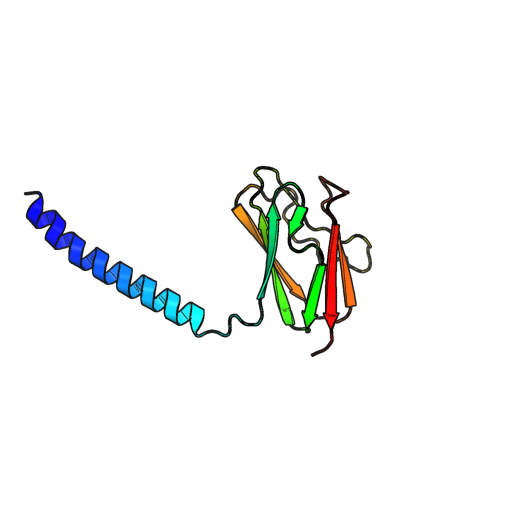 GLY A 1 88 ? 11.839 -7.493 -6.039 1.00 61.16 88 GLY A N 1
ATOM 714 C CA . GLY A 1 88 ? 11.839 -8.181 -7.333 1.00 61.16 88 GLY A CA 1
ATOM 715 C C . GLY A 1 88 ? 10.593 -9.056 -7.575 1.00 61.16 88 GLY A C 1
ATOM 716 O O . GLY A 1 88 ? 9.668 -9.063 -6.757 1.00 61.16 88 GLY A O 1
ATOM 717 N N . PRO A 1 89 ? 10.571 -9.829 -8.671 1.00 65.06 89 PRO A N 1
ATOM 718 C CA . PRO A 1 89 ? 9.398 -10.601 -9.063 1.00 65.06 89 PRO A CA 1
ATOM 719 C C . PRO A 1 89 ? 8.977 -11.603 -7.981 1.00 65.06 89 PRO A C 1
ATOM 721 O O . PRO A 1 89 ? 9.820 -12.226 -7.329 1.00 65.06 89 PRO A O 1
ATOM 724 N N . LEU A 1 90 ? 7.661 -11.770 -7.812 1.00 65.88 90 LEU A N 1
ATOM 725 C CA . LEU A 1 90 ? 7.004 -12.652 -6.835 1.00 65.88 90 LEU A CA 1
ATOM 726 C C . LEU A 1 90 ? 7.246 -12.296 -5.363 1.00 65.88 90 LEU A C 1
ATOM 728 O O . LEU A 1 90 ? 6.887 -13.069 -4.470 1.00 65.88 90 LEU A O 1
ATOM 732 N N . GLN A 1 91 ? 7.827 -11.131 -5.077 1.00 78.19 91 GLN A N 1
ATOM 733 C CA . GLN A 1 91 ? 7.944 -10.665 -3.705 1.00 78.19 91 GLN A CA 1
ATOM 734 C C . GLN A 1 91 ? 6.628 -10.065 -3.211 1.00 78.19 91 GLN A C 1
ATOM 736 O O . GLN A 1 91 ? 5.914 -9.355 -3.921 1.00 78.19 91 GLN A O 1
ATOM 741 N N . THR A 1 92 ? 6.321 -10.355 -1.950 1.00 81.25 92 THR A N 1
ATOM 742 C CA . THR A 1 92 ? 5.137 -9.851 -1.259 1.00 81.25 92 THR A CA 1
ATOM 743 C C . THR A 1 92 ? 5.546 -9.065 -0.031 1.00 81.25 92 THR A C 1
ATOM 745 O O . THR A 1 92 ? 6.461 -9.468 0.688 1.00 81.25 92 THR A O 1
ATOM 748 N N . PHE A 1 93 ? 4.811 -8.007 0.273 1.00 82.75 93 PHE A N 1
ATOM 749 C CA . PHE A 1 93 ? 4.958 -7.258 1.517 1.00 82.75 93 PHE A CA 1
ATOM 750 C C . PHE A 1 93 ? 3.582 -6.914 2.070 1.00 82.75 93 PHE A C 1
ATOM 752 O O . PHE A 1 93 ? 2.574 -7.006 1.369 1.00 82.75 93 PHE A O 1
ATOM 759 N N . SER A 1 94 ? 3.518 -6.559 3.351 1.00 86.44 94 SER A N 1
ATOM 760 C CA . SER A 1 94 ? 2.237 -6.281 3.989 1.00 86.44 94 SER A CA 1
ATOM 761 C C . SER A 1 94 ? 2.330 -5.241 5.090 1.00 86.44 94 SER A C 1
ATOM 763 O O . SER A 1 94 ? 3.357 -5.117 5.754 1.00 86.44 94 SER A O 1
ATOM 765 N N . TYR A 1 95 ? 1.217 -4.549 5.313 1.00 87.31 95 TYR A N 1
ATOM 766 C CA . TYR A 1 95 ? 1.033 -3.610 6.410 1.00 87.31 95 TYR A CA 1
ATOM 767 C C . TYR A 1 95 ? -0.278 -3.872 7.125 1.00 87.31 95 TYR A C 1
ATOM 769 O O . TYR A 1 95 ? -1.276 -4.179 6.478 1.00 87.31 95 TYR A O 1
ATOM 777 N N . LYS A 1 96 ? -0.307 -3.703 8.446 1.00 89.75 96 LYS A N 1
ATOM 778 C CA . LYS A 1 96 ? -1.557 -3.691 9.205 1.00 89.75 96 LYS A CA 1
ATOM 779 C C . LYS A 1 96 ? -1.925 -2.248 9.523 1.00 89.75 96 LYS A C 1
ATOM 781 O O . LYS A 1 96 ? -1.226 -1.600 10.292 1.00 89.75 96 LYS A O 1
ATOM 786 N N . PHE A 1 97 ? -3.041 -1.791 8.973 1.00 89.88 97 PHE A N 1
ATOM 787 C CA . PHE A 1 97 ? -3.576 -0.463 9.240 1.00 89.88 97 PHE A CA 1
ATOM 788 C C . PHE A 1 97 ? -4.329 -0.488 10.566 1.00 89.88 97 PHE A C 1
ATOM 790 O O . PHE A 1 97 ? -5.245 -1.287 10.740 1.00 89.88 97 PHE A O 1
ATOM 797 N N . THR A 1 98 ? -3.925 0.343 11.524 1.00 90.25 98 THR A N 1
ATOM 798 C CA . THR A 1 98 ? -4.508 0.379 12.880 1.00 90.25 98 THR A CA 1
ATOM 799 C C . THR A 1 98 ? -5.081 1.733 13.264 1.00 90.25 98 THR A C 1
ATOM 801 O O . THR A 1 98 ? -5.641 1.855 14.345 1.00 90.25 98 THR A O 1
ATOM 804 N N . GLU A 1 99 ? -4.928 2.734 12.406 1.00 90.88 99 GLU A N 1
ATOM 805 C CA . GLU A 1 99 ? -5.390 4.098 12.627 1.00 90.88 99 GLU A CA 1
ATOM 806 C C . GLU A 1 99 ? -6.290 4.484 11.449 1.00 90.88 99 GLU A C 1
ATOM 808 O O . GLU A 1 99 ? -5.972 4.181 10.296 1.00 90.88 99 GLU A O 1
ATOM 813 N N . LYS A 1 100 ? -7.433 5.115 11.729 1.00 93.69 100 LYS A N 1
ATOM 814 C CA . LYS A 1 100 ? -8.273 5.721 10.691 1.00 93.69 100 LYS A CA 1
ATOM 815 C C . LYS A 1 100 ? -7.515 6.809 9.921 1.00 93.69 100 LYS A C 1
ATOM 817 O O . LYS A 1 100 ? -6.723 7.552 10.502 1.00 93.69 100 LYS A O 1
ATOM 822 N N . GLY A 1 101 ? -7.841 6.978 8.644 1.00 91.62 101 GLY A N 1
ATOM 823 C CA . GLY A 1 101 ? -7.277 8.044 7.818 1.00 91.62 101 GLY A CA 1
ATOM 824 C C . GLY A 1 101 ? -7.174 7.691 6.341 1.00 91.62 101 GLY A C 1
ATOM 825 O O . GLY A 1 101 ? -7.491 6.578 5.924 1.00 91.62 101 GLY A O 1
ATOM 826 N N . GLU A 1 102 ? -6.717 8.662 5.553 1.00 92.88 102 GLU A N 1
ATOM 827 C CA . GLU A 1 102 ? -6.337 8.446 4.158 1.00 92.88 102 GLU A CA 1
ATOM 828 C C . GLU A 1 102 ? -4.828 8.234 4.047 1.00 92.88 102 GLU A C 1
ATOM 830 O O . GLU A 1 102 ? -4.035 9.066 4.494 1.00 92.88 102 GLU A O 1
ATOM 835 N N . TYR A 1 103 ? -4.446 7.148 3.384 1.00 92.00 103 TYR A N 1
ATOM 836 C CA . TYR A 1 103 ? -3.062 6.776 3.134 1.00 92.00 103 TYR A CA 1
ATOM 837 C C . TYR A 1 103 ? -2.807 6.759 1.631 1.00 92.00 103 TYR A C 1
ATOM 839 O O . TYR A 1 103 ? -3.287 5.873 0.923 1.00 92.00 103 TYR A O 1
ATOM 847 N N . ARG A 1 104 ? -2.069 7.753 1.139 1.00 92.75 104 ARG A N 1
ATOM 848 C CA . ARG A 1 104 ? -1.677 7.891 -0.266 1.00 92.75 104 ARG A CA 1
ATOM 849 C C . ARG A 1 104 ? -0.236 7.453 -0.410 1.00 92.75 104 ARG A C 1
ATOM 851 O O . ARG A 1 104 ? 0.631 7.883 0.350 1.00 92.75 104 ARG A O 1
ATOM 858 N N . TYR A 1 105 ? 0.016 6.598 -1.383 1.00 91.75 105 TYR A N 1
ATOM 859 C CA . TYR A 1 105 ? 1.337 6.048 -1.618 1.00 91.75 105 TYR A CA 1
ATOM 860 C C . TYR A 1 105 ? 1.635 5.970 -3.107 1.00 91.75 105 TYR A C 1
ATOM 862 O O . TYR A 1 105 ? 0.737 5.973 -3.949 1.00 91.75 105 TYR A O 1
ATOM 870 N N . TYR A 1 106 ? 2.917 5.885 -3.422 1.00 92.69 106 TYR A N 1
ATOM 871 C CA . TYR A 1 106 ? 3.408 5.819 -4.782 1.00 92.69 106 TYR A CA 1
ATOM 872 C C . TYR A 1 106 ? 4.630 4.909 -4.893 1.00 92.69 106 TYR A C 1
ATOM 874 O O . TYR A 1 106 ? 5.271 4.580 -3.891 1.00 92.69 106 TYR A O 1
ATOM 882 N N . CYS A 1 107 ? 4.965 4.504 -6.117 1.00 91.75 107 CYS A N 1
ATOM 883 C CA . CYS A 1 107 ? 6.243 3.856 -6.379 1.00 91.75 107 CYS A CA 1
ATOM 884 C C . CYS A 1 107 ? 7.327 4.917 -6.614 1.00 91.75 107 CYS A C 1
ATOM 886 O O . CYS A 1 107 ? 7.235 5.707 -7.545 1.00 91.75 107 CYS A O 1
ATOM 888 N N . THR A 1 108 ? 8.396 4.928 -5.820 1.00 88.88 108 THR A N 1
ATOM 889 C CA . THR A 1 108 ? 9.520 5.862 -5.982 1.00 88.88 108 THR A CA 1
ATOM 890 C C . THR A 1 108 ? 10.320 5.618 -7.261 1.00 88.88 108 THR A C 1
ATOM 892 O O . THR A 1 108 ? 11.009 6.526 -7.711 1.00 88.88 108 THR A O 1
ATOM 895 N N . ILE A 1 109 ? 10.262 4.405 -7.825 1.00 89.88 109 ILE A N 1
ATOM 896 C CA . ILE A 1 109 ? 10.902 4.049 -9.105 1.00 89.88 109 ILE A CA 1
ATOM 897 C C . ILE A 1 109 ? 10.034 4.533 -10.275 1.00 89.88 109 ILE A C 1
ATOM 899 O O . ILE A 1 109 ? 10.548 5.039 -11.269 1.00 89.88 109 ILE A O 1
ATOM 903 N N . HIS A 1 110 ? 8.711 4.444 -10.120 1.00 92.12 110 HIS A N 1
ATOM 904 C CA . HIS A 1 110 ? 7.719 4.807 -11.127 1.00 92.12 110 HIS A CA 1
ATOM 905 C C . HIS A 1 110 ? 6.692 5.783 -10.522 1.00 92.12 110 HIS A C 1
ATOM 907 O O . HIS A 1 110 ? 5.600 5.358 -10.145 1.00 92.12 110 HIS A O 1
ATOM 913 N N . PRO A 1 111 ? 6.996 7.094 -10.407 1.00 93.44 111 PRO A N 1
ATOM 914 C CA . PRO A 1 111 ? 6.192 8.027 -9.603 1.00 93.44 111 PRO A CA 1
ATOM 915 C C . PRO A 1 111 ? 4.747 8.260 -10.060 1.00 93.44 111 PRO A C 1
ATOM 917 O O . PRO A 1 111 ? 3.949 8.857 -9.337 1.00 93.44 111 PRO A O 1
ATOM 920 N N . TYR A 1 112 ? 4.407 7.800 -11.262 1.00 94.94 112 TYR A N 1
ATOM 921 C CA . TYR A 1 112 ? 3.040 7.795 -11.774 1.00 94.94 112 TYR A CA 1
ATOM 922 C C . TYR A 1 112 ? 2.181 6.671 -11.172 1.00 94.94 112 TYR A C 1
ATOM 924 O O . TYR A 1 112 ? 0.958 6.791 -11.160 1.00 94.94 112 TYR A O 1
ATOM 932 N N . MET A 1 113 ? 2.792 5.601 -10.654 1.00 95.44 113 MET A N 1
ATOM 933 C CA . MET A 1 113 ? 2.092 4.541 -9.934 1.00 95.44 113 MET A CA 1
ATOM 934 C C . MET A 1 113 ? 1.650 5.075 -8.586 1.00 95.44 113 MET A C 1
ATOM 936 O O . MET A 1 113 ? 2.483 5.288 -7.705 1.00 95.44 113 MET A O 1
ATOM 940 N N . LYS A 1 114 ? 0.346 5.274 -8.420 1.00 95.50 114 LYS A N 1
ATOM 941 C CA . LYS A 1 114 ? -0.243 5.832 -7.204 1.00 95.50 114 LYS A CA 1
ATOM 942 C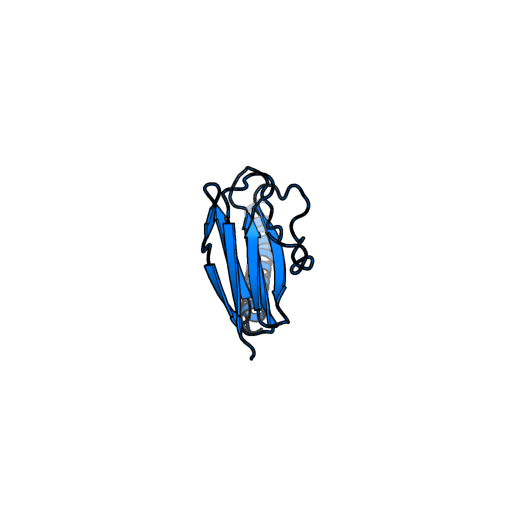 C . LYS A 1 114 ? -1.350 4.938 -6.691 1.00 95.50 114 LYS A C 1
ATOM 944 O O . LYS A 1 114 ? -2.107 4.377 -7.480 1.00 95.50 114 LYS A O 1
ATOM 949 N N . GLY A 1 115 ? -1.453 4.842 -5.374 1.00 95.12 115 GLY A N 1
ATOM 950 C CA . GLY A 1 115 ? -2.568 4.190 -4.720 1.00 95.12 115 GLY A CA 1
ATOM 951 C C . GLY A 1 115 ? -3.040 4.930 -3.477 1.00 95.12 115 GLY A C 1
ATOM 952 O O . GLY A 1 115 ? -2.354 5.805 -2.940 1.00 95.12 115 GLY A O 1
ATOM 953 N N . LYS A 1 116 ? -4.249 4.587 -3.040 1.00 95.12 116 LYS A N 1
ATOM 954 C CA . LYS A 1 116 ? -4.931 5.196 -1.900 1.00 95.12 116 LYS A CA 1
ATOM 955 C C . LYS A 1 116 ? -5.642 4.131 -1.074 1.00 95.12 116 LYS A C 1
ATOM 957 O O . LYS A 1 116 ? -6.389 3.313 -1.599 1.00 95.12 116 LYS A O 1
ATOM 962 N N . ILE A 1 117 ? -5.441 4.169 0.234 1.00 94.75 117 ILE A N 1
ATOM 963 C CA . ILE A 1 117 ? -6.152 3.328 1.195 1.00 94.75 117 ILE A CA 1
ATOM 964 C C . ILE A 1 117 ? -6.899 4.250 2.150 1.00 94.75 117 ILE A C 1
ATOM 966 O O . ILE A 1 117 ? -6.278 5.045 2.855 1.00 94.75 117 ILE A O 1
ATOM 970 N N . THR A 1 118 ? -8.223 4.135 2.181 1.00 95.62 118 THR A N 1
ATOM 971 C CA . THR A 1 118 ? -9.062 4.829 3.162 1.00 95.62 118 THR A CA 1
ATOM 972 C C . THR A 1 118 ? -9.391 3.868 4.296 1.00 95.62 118 THR A C 1
ATOM 974 O O . THR A 1 118 ? -9.960 2.798 4.072 1.00 95.62 118 THR A O 1
ATOM 977 N N . VAL A 1 119 ? -9.017 4.240 5.519 1.00 94.94 119 VAL A N 1
ATOM 978 C CA . VAL A 1 119 ? -9.248 3.452 6.732 1.00 94.94 119 VAL A CA 1
ATOM 979 C C . VAL A 1 119 ? -10.337 4.110 7.564 1.00 94.94 119 VAL A C 1
ATOM 981 O O . VAL A 1 119 ? -10.164 5.221 8.069 1.00 94.94 119 VAL A O 1
ATOM 984 N N . TYR A 1 120 ? -11.443 3.400 7.741 1.00 94.44 120 TYR A N 1
ATOM 985 C CA . TYR A 1 120 ? -12.520 3.775 8.647 1.00 94.44 120 TYR A CA 1
ATOM 986 C C . TYR A 1 120 ? -12.281 3.193 10.040 1.00 94.44 120 TYR A C 1
ATOM 988 O O . TYR A 1 120 ? -11.694 2.117 10.186 1.00 94.44 120 TYR A O 1
ATOM 996 N N . SER A 1 121 ? -12.765 3.883 11.072 1.00 93.19 121 SER A N 1
ATOM 997 C CA . SER A 1 121 ? -12.845 3.285 12.405 1.00 93.19 121 SER A CA 1
ATOM 998 C C . SER A 1 121 ? -13.747 2.057 12.388 1.00 93.19 121 SER A C 1
ATOM 1000 O O . SER A 1 121 ? -14.659 1.954 11.565 1.00 93.19 121 SER A O 1
ATOM 1002 N N . LYS A 1 122 ? -13.435 1.115 13.271 1.00 81.12 122 LYS A N 1
ATOM 1003 C CA . LYS A 1 122 ? -14.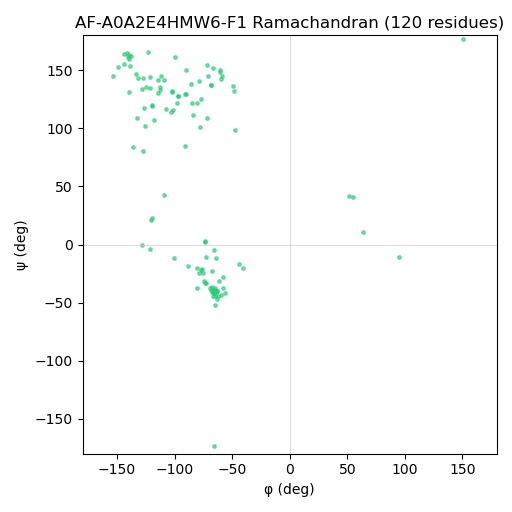197 -0.122 13.412 1.00 81.12 122 LYS A CA 1
ATOM 1004 C C . LYS A 1 122 ? -15.564 0.086 14.059 1.00 81.12 122 LYS A C 1
ATOM 1006 O O . LYS A 1 122 ? -15.695 1.035 14.864 1.00 81.12 122 LYS A O 1
#

Nearest PDB structures (foldseek):
  4p5s-assembly1_A  TM=8.529E-01  e=3.085E-09  Paracoccus denitrificans
  2ids-assembly1_A  TM=8.267E-01  e=1.876E-09  Paracoccus denitrificans
  2qdw-assembly1_A  TM=8.258E-01  e=2.406E-09  Paracoccus denitrificans
  1sf5-assembly1_A  TM=7.867E-01  e=7.841E-09  Paracoccus denitrificans
  2idu-assembly1_A  TM=7.795E-01  e=6.114E-09  Paracoccus denitrificans

Mean predicted aligned error: 12.11 Å